Protein AF-A0A672RP50-F1 (afdb_monomer_lite)

pLDDT: mean 72.36, std 17.26, range [30.06, 96.94]

Structure (mmCIF, N/CA/C/O backbone):
data_AF-A0A672RP50-F1
#
_entry.id   AF-A0A672RP50-F1
#
loop_
_atom_site.group_PDB
_atom_site.id
_atom_site.type_symbol
_atom_site.label_atom_id
_atom_site.label_alt_id
_atom_site.label_comp_id
_atom_site.label_asym_id
_atom_site.label_entity_id
_atom_site.label_seq_id
_atom_site.pdbx_PDB_ins_code
_atom_site.Cartn_x
_atom_site.Cartn_y
_atom_site.Cartn_z
_atom_site.occupancy
_atom_site.B_iso_or_equiv
_atom_site.auth_seq_id
_atom_site.auth_comp_id
_atom_site.auth_asym_id
_atom_site.auth_atom_id
_atom_site.pdbx_PDB_model_num
ATOM 1 N N . LEU A 1 1 ? -28.875 -23.898 7.035 1.00 35.88 1 LEU A N 1
ATOM 2 C CA . LEU A 1 1 ? -28.223 -25.180 7.390 1.00 35.88 1 LEU A CA 1
ATOM 3 C C . LEU A 1 1 ? -26.981 -25.321 6.516 1.00 35.88 1 LEU A C 1
ATOM 5 O O . LEU A 1 1 ? -27.119 -25.377 5.304 1.00 35.88 1 LEU A O 1
ATOM 9 N N . CYS A 1 2 ? -25.787 -25.233 7.106 1.00 30.06 2 CYS A N 1
ATOM 10 C CA . CYS A 1 2 ? -24.510 -25.287 6.387 1.00 30.06 2 CYS A CA 1
ATOM 11 C C . CYS A 1 2 ? -24.202 -26.744 5.986 1.00 30.06 2 CYS A C 1
ATOM 13 O O . CYS A 1 2 ? -24.140 -27.586 6.885 1.00 30.06 2 CYS A O 1
ATOM 15 N N . PRO A 1 3 ? -24.015 -27.080 4.696 1.00 43.34 3 PRO A N 1
ATOM 16 C CA . PRO A 1 3 ? -23.582 -28.414 4.310 1.00 43.34 3 PRO A CA 1
ATOM 17 C C . PRO A 1 3 ? -22.081 -28.555 4.584 1.00 43.34 3 PRO A C 1
ATOM 19 O O . PRO A 1 3 ? -21.238 -27.922 3.951 1.00 43.34 3 PRO A O 1
ATOM 22 N N . THR A 1 4 ? -21.753 -29.394 5.561 1.00 44.50 4 THR A N 1
ATOM 23 C CA . THR A 1 4 ? -20.396 -29.750 5.982 1.00 44.50 4 THR A CA 1
ATOM 24 C C . THR A 1 4 ? -19.588 -30.370 4.837 1.00 44.50 4 THR A C 1
ATOM 26 O O . THR A 1 4 ? -19.856 -31.495 4.411 1.00 44.50 4 THR A O 1
ATOM 29 N N . GLY A 1 5 ? -18.574 -29.647 4.354 1.00 44.34 5 GLY A N 1
ATOM 30 C CA . GLY A 1 5 ? -17.659 -30.090 3.304 1.00 44.34 5 GLY A CA 1
ATOM 31 C C . GLY A 1 5 ? -16.576 -31.038 3.819 1.00 44.34 5 GLY A C 1
ATOM 32 O O . GLY A 1 5 ? -15.609 -30.608 4.438 1.00 44.34 5 GLY A O 1
ATOM 33 N N . LYS A 1 6 ? -16.691 -32.327 3.491 1.00 44.06 6 LYS A N 1
ATOM 34 C CA . LYS A 1 6 ? -15.599 -33.309 3.590 1.00 44.06 6 LYS A CA 1
ATOM 35 C C . LYS A 1 6 ? -14.885 -33.416 2.238 1.00 44.06 6 LYS A C 1
ATOM 37 O O . LYS A 1 6 ? -15.010 -34.423 1.547 1.00 44.06 6 LYS A O 1
ATOM 42 N N . LYS A 1 7 ? -14.158 -32.374 1.816 1.00 45.16 7 LYS A N 1
ATOM 43 C CA . LYS A 1 7 ? -13.179 -32.526 0.725 1.00 45.16 7 LYS A CA 1
ATOM 44 C C . LYS A 1 7 ? -11.880 -33.041 1.342 1.00 45.16 7 LYS A C 1
ATOM 46 O O . LYS A 1 7 ? -11.165 -32.326 2.030 1.00 45.16 7 LYS A O 1
ATOM 51 N N . SER A 1 8 ? -11.716 -34.345 1.158 1.00 48.88 8 SER A N 1
ATOM 52 C CA . SER A 1 8 ? -10.726 -35.264 1.709 1.00 48.88 8 SER A CA 1
ATOM 53 C C . SER A 1 8 ? -9.317 -34.687 1.905 1.00 48.88 8 SER A C 1
ATOM 55 O O . SER A 1 8 ? -8.682 -34.228 0.954 1.00 48.88 8 SER A O 1
ATOM 57 N N . TYR A 1 9 ? -8.791 -34.825 3.128 1.00 54.81 9 TYR A N 1
ATOM 58 C CA . TYR A 1 9 ? -7.369 -34.663 3.464 1.00 54.81 9 TYR A CA 1
ATOM 59 C C . TYR A 1 9 ? -6.450 -35.445 2.510 1.00 54.81 9 TYR A C 1
ATOM 61 O O . TYR A 1 9 ? -5.327 -35.032 2.239 1.00 54.81 9 TYR A O 1
ATOM 69 N N . GLU A 1 10 ? -6.940 -36.535 1.921 1.00 53.69 10 GLU A N 1
ATOM 70 C CA . GLU A 1 10 ? -6.229 -37.346 0.934 1.00 53.69 10 GLU A CA 1
ATOM 71 C C . GLU A 1 10 ? -5.874 -36.565 -0.343 1.00 53.69 10 GLU A C 1
ATOM 73 O O . GLU A 1 10 ? -4.824 -36.798 -0.940 1.00 53.69 10 GLU A O 1
ATOM 78 N N . SER A 1 11 ? -6.692 -35.580 -0.731 1.00 56.19 11 SER A N 1
ATOM 79 C CA . SER A 1 11 ? -6.380 -34.689 -1.855 1.00 56.19 11 SER A CA 1
ATOM 80 C C . SER A 1 11 ? -5.217 -33.756 -1.521 1.00 56.19 11 SER A C 1
ATOM 82 O O . SER A 1 11 ? -4.370 -33.503 -2.377 1.00 56.19 11 SER A O 1
ATOM 84 N N . TYR A 1 12 ? -5.145 -33.276 -0.275 1.00 57.47 12 TYR A N 1
ATOM 85 C CA . TYR A 1 12 ? -4.016 -32.483 0.213 1.00 57.47 12 TYR A CA 1
ATOM 86 C C . TYR A 1 12 ? -2.736 -33.317 0.2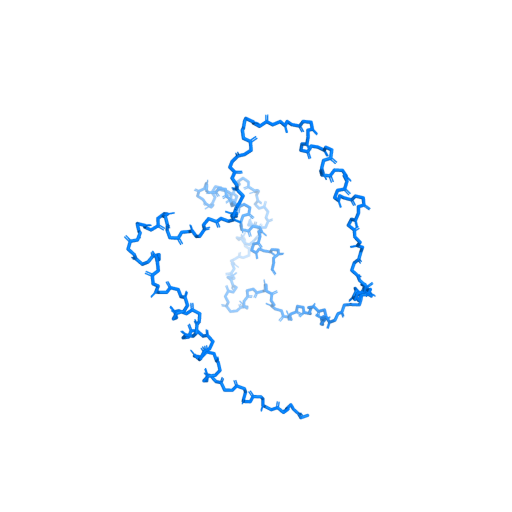51 1.00 57.47 12 TYR A C 1
ATOM 88 O O . TYR A 1 12 ? -1.705 -32.862 -0.239 1.00 57.47 12 TYR A O 1
ATOM 96 N N . TYR A 1 13 ? -2.802 -34.555 0.747 1.00 59.53 13 TYR A N 1
ATOM 97 C CA . TYR A 1 13 ? -1.648 -35.455 0.758 1.00 59.53 13 TYR A CA 1
ATOM 98 C C . TYR A 1 13 ? -1.210 -35.864 -0.646 1.00 59.53 13 TYR A C 1
ATOM 100 O O . TYR A 1 13 ? -0.012 -35.874 -0.905 1.00 59.53 13 TYR A O 1
ATOM 108 N N . ARG A 1 14 ? -2.130 -36.126 -1.584 1.00 58.75 14 ARG A N 1
ATOM 109 C CA . ARG A 1 14 ? -1.771 -36.385 -2.988 1.00 58.75 14 ARG A CA 1
ATOM 110 C C . ARG A 1 14 ? -1.160 -35.164 -3.664 1.00 58.75 14 ARG A C 1
ATOM 112 O O . ARG A 1 14 ? -0.178 -35.320 -4.380 1.00 58.75 14 ARG A O 1
ATOM 119 N N . PHE A 1 15 ? -1.679 -33.962 -3.419 1.00 55.94 15 PHE A N 1
ATOM 120 C CA . PHE A 1 15 ? -1.091 -32.731 -3.952 1.00 55.94 15 PHE A CA 1
ATOM 121 C C . PHE A 1 15 ? 0.299 -32.467 -3.355 1.00 55.94 15 PHE A C 1
ATOM 123 O O . PHE A 1 15 ? 1.236 -32.146 -4.083 1.00 55.94 15 PHE A O 1
ATOM 130 N N . PHE A 1 16 ? 0.465 -32.672 -2.047 1.00 57.78 16 PHE A N 1
ATOM 131 C CA . PHE A 1 16 ? 1.745 -32.526 -1.353 1.00 57.78 16 PHE A CA 1
ATOM 132 C C . PHE A 1 16 ? 2.767 -33.585 -1.795 1.00 57.78 16 PHE A C 1
ATOM 134 O O . PHE A 1 16 ? 3.913 -33.250 -2.092 1.00 57.78 16 PHE A O 1
ATOM 141 N N . LEU A 1 17 ? 2.354 -34.849 -1.923 1.00 59.19 17 LEU A N 1
ATOM 142 C CA . LEU A 1 17 ? 3.181 -35.945 -2.436 1.00 59.19 17 LEU A CA 1
ATOM 143 C C . LEU A 1 17 ? 3.534 -35.756 -3.916 1.00 59.19 17 LEU A C 1
ATOM 145 O O . LEU A 1 17 ? 4.669 -36.014 -4.294 1.00 59.19 17 LEU A O 1
ATOM 149 N N . PHE A 1 18 ? 2.629 -35.241 -4.752 1.00 54.75 18 PHE A N 1
ATOM 150 C CA . PHE A 1 18 ? 2.932 -34.907 -6.149 1.00 54.75 18 PHE A CA 1
ATOM 151 C C . PHE A 1 18 ? 3.947 -33.760 -6.241 1.00 54.75 18 PHE A C 1
ATOM 153 O O . PHE A 1 18 ? 4.932 -33.852 -6.974 1.00 54.75 18 PHE A O 1
ATOM 160 N N . LYS A 1 19 ? 3.765 -32.710 -5.431 1.00 53.97 19 LYS A N 1
ATOM 161 C CA . LYS A 1 19 ? 4.663 -31.548 -5.384 1.00 53.97 19 LYS A CA 1
ATOM 162 C C . LYS A 1 19 ? 6.046 -31.893 -4.824 1.00 53.97 19 LYS A C 1
ATOM 164 O O . LYS A 1 19 ? 7.022 -31.301 -5.263 1.00 53.97 19 LYS A O 1
ATOM 169 N N . THR A 1 20 ? 6.144 -32.867 -3.918 1.00 53.66 20 THR A N 1
ATOM 170 C CA . THR A 1 20 ? 7.422 -33.366 -3.374 1.00 53.66 20 THR A CA 1
ATOM 171 C C . THR A 1 20 ? 8.077 -34.434 -4.255 1.00 53.66 20 THR A C 1
ATOM 173 O O . THR A 1 20 ? 9.302 -34.462 -4.350 1.00 53.66 20 THR A O 1
ATOM 176 N N . ARG A 1 21 ? 7.305 -35.269 -4.968 1.00 47.75 21 ARG A N 1
ATOM 177 C CA . ARG A 1 21 ? 7.822 -36.246 -5.948 1.00 47.75 21 ARG A CA 1
ATOM 178 C C . ARG A 1 21 ? 8.399 -35.554 -7.187 1.00 47.75 21 ARG A C 1
ATOM 180 O O . ARG A 1 21 ? 9.451 -35.961 -7.659 1.00 47.75 21 ARG A O 1
ATOM 187 N N . PHE A 1 22 ? 7.771 -34.473 -7.656 1.00 44.41 22 PHE A N 1
ATOM 188 C CA . PHE A 1 22 ? 8.286 -33.638 -8.754 1.00 44.41 22 PHE A CA 1
ATOM 189 C C . PHE A 1 22 ? 9.511 -32.789 -8.348 1.00 44.41 22 PHE A C 1
ATOM 191 O O . PHE A 1 22 ? 10.171 -32.187 -9.190 1.00 44.41 22 PHE A O 1
ATOM 198 N N . TRP A 1 23 ? 9.826 -32.725 -7.051 1.00 45.38 23 TRP A N 1
ATOM 199 C CA . TRP A 1 23 ? 10.950 -31.963 -6.498 1.00 45.38 23 TRP A CA 1
ATOM 200 C C . TRP A 1 23 ? 12.236 -32.792 -6.351 1.00 45.38 23 TRP A C 1
ATOM 202 O O . TRP A 1 23 ? 13.233 -32.286 -5.839 1.00 45.38 23 TRP A O 1
ATOM 212 N N . LYS A 1 24 ? 12.224 -34.073 -6.743 1.00 49.25 24 LYS A N 1
ATOM 213 C CA . LYS A 1 24 ? 13.234 -35.041 -6.303 1.00 49.25 24 LYS A CA 1
ATOM 214 C C . LYS A 1 24 ? 13.902 -35.825 -7.432 1.00 49.25 24 LYS A C 1
ATOM 216 O O . LYS A 1 24 ? 13.909 -37.044 -7.368 1.00 49.25 24 LYS A O 1
ATOM 221 N N . ASP A 1 25 ? 14.541 -35.152 -8.383 1.00 60.72 25 ASP A N 1
ATOM 222 C CA . ASP A 1 25 ? 15.644 -35.850 -9.064 1.00 60.72 25 ASP A CA 1
ATOM 223 C C . ASP A 1 25 ? 16.871 -34.976 -9.326 1.00 60.72 25 ASP A C 1
ATOM 225 O O . ASP A 1 25 ? 17.962 -35.359 -8.924 1.00 60.72 25 ASP A O 1
ATOM 229 N N . GLU A 1 26 ? 16.735 -33.751 -9.838 1.00 60.25 26 GLU A N 1
ATOM 230 C CA . GLU A 1 26 ? 17.946 -33.000 -10.236 1.00 60.25 26 GLU A CA 1
ATOM 231 C C . GLU A 1 26 ? 18.501 -32.037 -9.167 1.00 60.25 26 GLU A C 1
ATOM 233 O O . GLU A 1 26 ? 19.700 -31.786 -9.118 1.00 60.25 26 GLU A O 1
ATOM 238 N N . ASN A 1 27 ? 17.673 -31.555 -8.229 1.00 58.94 27 ASN A N 1
ATOM 239 C CA . ASN A 1 27 ? 18.073 -30.496 -7.281 1.00 58.94 27 ASN A CA 1
ATOM 240 C C . ASN A 1 27 ? 18.404 -30.992 -5.859 1.00 58.94 27 ASN A C 1
ATOM 242 O O . ASN A 1 27 ? 18.786 -30.200 -4.997 1.00 58.94 27 ASN A O 1
ATOM 246 N N . ALA A 1 28 ? 18.246 -32.290 -5.576 1.00 67.81 28 ALA A N 1
ATOM 247 C CA . ALA A 1 28 ? 18.428 -32.843 -4.227 1.00 67.81 28 ALA A CA 1
ATOM 248 C C . ALA A 1 28 ? 19.901 -32.874 -3.773 1.00 67.81 28 ALA A C 1
ATOM 250 O O . ALA A 1 28 ? 20.173 -32.793 -2.573 1.00 67.81 28 ALA A O 1
ATOM 251 N N . MET A 1 29 ? 20.834 -32.955 -4.729 1.00 72.00 29 MET A N 1
ATOM 252 C CA . MET A 1 29 ? 22.281 -33.026 -4.486 1.00 72.00 29 MET A CA 1
ATOM 253 C C . MET A 1 29 ? 22.957 -31.649 -4.405 1.00 72.00 29 MET A C 1
ATOM 255 O O . MET A 1 29 ? 24.140 -31.565 -4.089 1.00 72.00 29 MET A O 1
ATOM 259 N N . LEU A 1 30 ? 22.221 -30.563 -4.665 1.00 68.06 30 LEU A N 1
ATOM 260 C CA . LEU A 1 30 ? 22.763 -29.207 -4.634 1.00 68.06 30 LEU A CA 1
ATOM 261 C C . LEU A 1 30 ? 22.739 -28.622 -3.202 1.00 68.06 30 LEU A C 1
ATOM 263 O O . LEU A 1 30 ? 21.798 -28.895 -2.436 1.00 68.06 30 LEU A O 1
ATOM 267 N N . PRO A 1 31 ? 23.742 -27.803 -2.812 1.00 79.31 31 PRO A N 1
ATOM 268 C CA . PRO A 1 31 ? 23.725 -2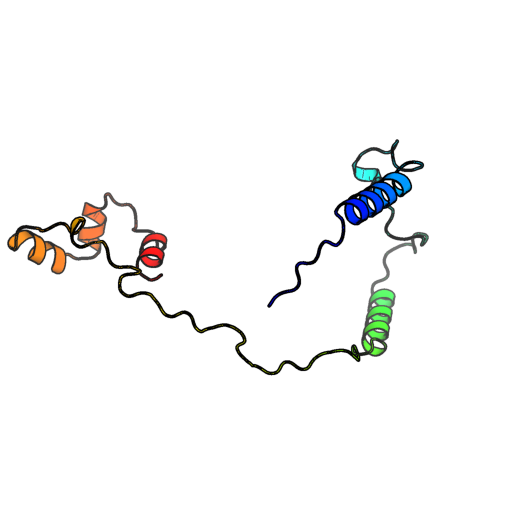7.068 -1.545 1.00 79.31 31 PRO A CA 1
ATOM 269 C C . PRO A 1 31 ? 22.485 -26.174 -1.431 1.00 79.31 31 PRO A C 1
ATOM 271 O O . PRO A 1 31 ? 21.945 -25.738 -2.443 1.00 79.31 31 PRO A O 1
ATOM 274 N N . ALA A 1 32 ? 22.037 -25.869 -0.208 1.00 71.75 32 ALA A N 1
ATOM 275 C CA . ALA A 1 32 ? 20.750 -25.208 0.047 1.00 71.75 32 ALA A CA 1
ATOM 276 C C . ALA A 1 32 ? 20.503 -23.928 -0.784 1.00 71.75 32 ALA A C 1
ATOM 278 O O . ALA A 1 32 ? 19.399 -23.754 -1.292 1.00 71.75 32 ALA A O 1
ATOM 279 N N . GLY A 1 33 ? 21.525 -23.087 -0.990 1.00 64.88 33 GLY A N 1
ATOM 280 C CA . GLY A 1 33 ? 21.426 -21.867 -1.809 1.00 64.88 33 GLY A CA 1
ATOM 281 C C . GLY A 1 33 ? 21.231 -22.112 -3.313 1.00 64.88 33 GLY A C 1
ATOM 282 O O . GLY A 1 33 ? 20.628 -21.291 -3.990 1.00 64.88 33 GLY A O 1
ATOM 283 N N . TYR A 1 34 ? 21.659 -23.270 -3.820 1.00 63.28 34 TYR A N 1
ATOM 284 C CA . TYR A 1 34 ? 21.513 -23.694 -5.220 1.00 63.28 34 TYR A CA 1
ATOM 285 C C . TYR A 1 34 ? 20.271 -24.569 -5.453 1.00 63.28 34 TYR A C 1
ATOM 287 O O . TYR A 1 34 ? 20.018 -25.015 -6.567 1.00 63.28 34 TYR A O 1
ATOM 295 N N . ARG A 1 35 ? 19.470 -24.826 -4.408 1.00 71.25 35 ARG A N 1
ATOM 296 C CA . ARG A 1 35 ? 18.156 -25.486 -4.540 1.00 71.25 35 ARG A CA 1
ATOM 297 C C . ARG A 1 35 ? 17.074 -24.526 -5.025 1.00 71.25 35 ARG A C 1
ATOM 299 O O . ARG A 1 35 ? 15.979 -24.967 -5.384 1.00 71.25 35 ARG A O 1
ATOM 306 N N . GLN A 1 36 ? 17.359 -23.225 -5.012 1.00 72.75 36 GLN A N 1
ATOM 307 C CA . GLN A 1 36 ? 16.506 -22.229 -5.632 1.00 72.75 36 GLN A CA 1
ATOM 308 C C . GLN A 1 36 ? 16.569 -22.438 -7.144 1.00 72.75 36 GLN A C 1
ATOM 310 O O . GLN A 1 36 ? 17.610 -22.255 -7.760 1.00 72.75 36 GLN A O 1
ATOM 315 N N . ARG A 1 37 ? 15.449 -22.864 -7.736 1.00 66.00 37 ARG A N 1
ATOM 316 C CA . ARG A 1 37 ? 15.333 -23.018 -9.188 1.00 66.00 37 ARG A CA 1
ATOM 317 C C . ARG A 1 37 ? 15.706 -21.688 -9.846 1.00 66.00 37 ARG A C 1
ATOM 319 O O . ARG A 1 37 ? 15.126 -20.666 -9.471 1.00 66.00 37 ARG A O 1
ATOM 326 N N . ASP A 1 38 ? 16.611 -21.719 -10.824 1.00 66.12 38 ASP A N 1
ATOM 327 C CA . ASP A 1 38 ? 16.894 -20.553 -11.658 1.00 66.12 38 ASP A CA 1
ATOM 328 C C . ASP A 1 38 ? 15.574 -20.004 -12.194 1.00 66.12 38 ASP A C 1
ATOM 330 O O . ASP A 1 38 ? 14.786 -20.702 -12.842 1.00 66.12 38 ASP A O 1
ATOM 334 N N . GLN A 1 39 ? 15.294 -18.750 -11.845 1.00 65.88 39 GLN A N 1
ATOM 335 C CA . GLN A 1 39 ? 13.997 -18.130 -12.106 1.00 65.88 39 GLN A CA 1
ATOM 336 C C . GLN A 1 39 ? 13.791 -17.827 -13.594 1.00 65.88 39 GLN A C 1
ATOM 338 O O . GLN A 1 39 ? 12.707 -17.407 -13.993 1.00 65.88 39 GLN A O 1
ATOM 343 N N . THR A 1 40 ? 14.803 -18.057 -14.436 1.00 71.62 40 THR A N 1
ATOM 344 C CA . THR A 1 40 ? 14.723 -17.779 -15.866 1.00 71.62 40 THR A CA 1
ATOM 345 C C . THR A 1 40 ? 15.476 -18.836 -16.674 1.00 71.62 40 THR A C 1
ATOM 347 O O . THR A 1 40 ? 16.520 -19.325 -16.261 1.00 71.62 40 THR A O 1
ATOM 350 N N . LYS A 1 41 ? 14.948 -19.172 -17.856 1.00 78.94 41 LYS A N 1
ATOM 351 C CA . LYS A 1 41 ? 15.628 -20.007 -18.865 1.00 78.94 41 LYS A CA 1
ATOM 352 C C . LYS A 1 41 ? 16.427 -19.163 -19.873 1.00 78.94 41 LYS A C 1
ATOM 354 O O . LYS A 1 41 ? 16.809 -19.668 -20.924 1.00 78.94 41 LYS A O 1
ATOM 359 N N . LYS A 1 42 ? 16.573 -17.858 -19.620 1.00 81.75 42 LYS A N 1
ATOM 360 C CA . LYS A 1 42 ? 17.168 -16.902 -20.560 1.00 81.75 42 LYS A CA 1
ATOM 361 C C . LYS A 1 42 ? 18.674 -16.840 -20.305 1.00 81.75 42 LYS A C 1
ATOM 363 O O . LYS A 1 42 ? 19.099 -16.786 -19.156 1.00 81.75 42 LYS A O 1
ATOM 368 N N . SER A 1 43 ? 19.475 -16.854 -21.368 1.00 81.75 43 SER A N 1
ATOM 369 C CA . SER A 1 43 ? 20.913 -16.594 -21.263 1.00 81.75 43 SER A CA 1
ATOM 370 C C . SER A 1 43 ? 21.159 -15.159 -20.775 1.00 81.75 43 SER A C 1
ATOM 372 O O . SER A 1 43 ? 20.346 -14.282 -21.077 1.00 81.75 43 SER A O 1
ATOM 374 N N . PRO A 1 44 ? 22.263 -14.885 -20.057 1.00 83.88 44 PRO A N 1
ATOM 375 C CA . PRO A 1 44 ? 22.585 -13.533 -19.610 1.00 83.88 44 PRO A CA 1
ATOM 376 C C . PRO A 1 44 ? 22.745 -12.587 -20.808 1.00 83.88 44 PRO A C 1
ATOM 378 O O . PRO A 1 44 ? 23.467 -12.892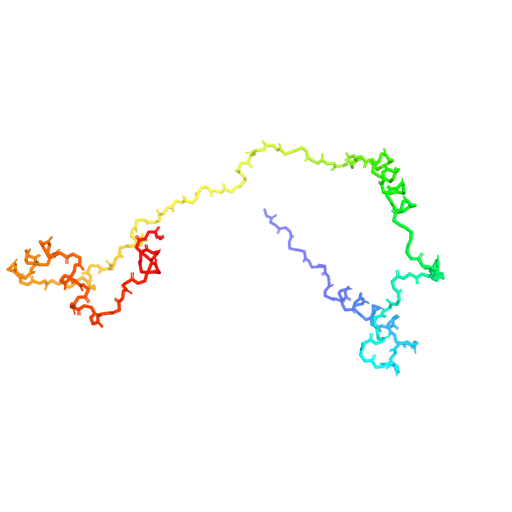 -21.755 1.00 83.88 44 PRO A O 1
ATOM 381 N N . THR A 1 45 ? 22.081 -11.433 -20.764 1.00 82.94 45 THR A N 1
ATOM 382 C CA . THR A 1 45 ? 21.974 -10.491 -21.896 1.00 82.94 45 THR A CA 1
ATOM 383 C C . THR A 1 45 ? 23.142 -9.492 -21.989 1.00 82.94 45 THR A C 1
ATOM 385 O O . THR A 1 45 ? 23.001 -8.427 -22.577 1.00 82.94 45 THR A O 1
ATOM 388 N N . GLY A 1 46 ? 24.314 -9.812 -21.429 1.00 86.94 46 GLY A N 1
ATOM 389 C CA . GLY A 1 46 ? 25.458 -8.891 -21.377 1.00 86.94 46 GLY A CA 1
ATOM 390 C C . GLY A 1 46 ? 25.352 -7.839 -20.255 1.00 86.94 46 GLY A C 1
ATOM 391 O O . GLY A 1 46 ? 24.637 -8.071 -19.276 1.00 86.94 46 GLY A O 1
ATOM 392 N N . PRO A 1 47 ? 26.106 -6.722 -20.330 1.00 91.12 47 PRO A N 1
ATOM 393 C CA . PRO A 1 47 ? 26.054 -5.661 -19.325 1.00 91.12 47 PRO A CA 1
ATOM 394 C C . PRO A 1 47 ? 24.681 -4.978 -19.305 1.00 91.12 47 PRO A C 1
ATOM 396 O O . PRO A 1 47 ? 23.979 -4.924 -20.310 1.00 91.12 47 PRO A O 1
ATOM 399 N N . PHE A 1 48 ? 24.301 -4.450 -18.144 1.00 91.56 48 PHE A N 1
ATOM 400 C CA . PHE A 1 48 ? 23.002 -3.816 -17.941 1.00 91.56 48 PHE A CA 1
ATOM 401 C C . PHE A 1 48 ? 22.830 -2.555 -18.807 1.00 91.56 48 PHE A C 1
ATOM 403 O O . PHE A 1 48 ? 23.577 -1.590 -18.645 1.00 91.56 48 PHE A O 1
ATOM 410 N N . ASP A 1 49 ? 21.814 -2.554 -19.675 1.00 93.25 49 ASP A N 1
ATOM 411 C CA . ASP A 1 49 ? 21.372 -1.381 -20.433 1.00 93.25 49 ASP A CA 1
ATOM 412 C C . ASP A 1 49 ? 20.086 -0.807 -19.824 1.00 93.25 49 ASP A C 1
ATOM 414 O O . ASP A 1 49 ? 19.020 -1.431 -19.835 1.00 93.25 49 ASP A O 1
ATOM 418 N N . ARG A 1 50 ? 20.193 0.406 -19.278 1.00 95.44 50 ARG A N 1
ATOM 419 C CA . ARG A 1 50 ? 19.078 1.088 -18.623 1.00 95.44 50 ARG A CA 1
ATOM 420 C C . ARG A 1 50 ? 18.019 1.561 -19.618 1.00 95.44 50 ARG A C 1
ATOM 422 O O . ARG A 1 50 ? 16.845 1.519 -19.267 1.00 95.44 50 ARG A O 1
ATOM 429 N N . PHE A 1 51 ? 18.400 2.036 -20.804 1.00 95.81 51 PHE A N 1
ATOM 430 C CA . PHE A 1 51 ? 17.442 2.623 -21.751 1.00 95.81 51 PHE A CA 1
ATOM 431 C C . PHE A 1 51 ? 16.529 1.547 -22.329 1.00 95.81 51 PHE A C 1
ATOM 433 O O . PHE A 1 51 ? 15.313 1.667 -22.228 1.00 95.81 51 PHE A O 1
ATOM 440 N N . ALA A 1 52 ? 17.116 0.432 -22.773 1.00 93.69 52 ALA A N 1
ATOM 441 C CA . ALA A 1 52 ? 16.360 -0.725 -23.242 1.00 93.69 52 ALA A CA 1
ATOM 442 C C . ALA A 1 52 ? 15.383 -1.268 -22.181 1.00 93.69 52 ALA A C 1
ATOM 444 O O . ALA A 1 52 ? 14.282 -1.707 -22.517 1.00 93.69 52 ALA A O 1
ATOM 445 N N . LEU A 1 53 ? 15.763 -1.228 -20.896 1.00 94.19 53 LEU A N 1
ATOM 446 C CA . LEU A 1 53 ? 14.866 -1.620 -19.809 1.00 94.19 53 LEU A CA 1
ATOM 447 C C . LEU A 1 53 ? 13.694 -0.642 -19.651 1.00 94.19 53 LEU A C 1
ATOM 449 O O . LEU A 1 53 ? 12.566 -1.094 -19.473 1.00 94.19 53 LEU A O 1
ATOM 453 N N . MET A 1 54 ? 13.945 0.669 -19.682 1.00 96.75 54 MET A N 1
ATOM 454 C CA . MET A 1 54 ? 12.875 1.664 -19.536 1.00 96.75 54 MET A CA 1
ATOM 455 C C . MET A 1 54 ? 11.877 1.573 -20.696 1.00 96.75 54 MET A C 1
ATOM 457 O O . MET A 1 54 ? 10.682 1.469 -20.436 1.00 96.75 54 MET A O 1
ATOM 461 N N . ASP A 1 55 ? 12.358 1.480 -21.938 1.00 96.81 55 ASP A N 1
ATOM 462 C CA . ASP A 1 55 ? 11.506 1.345 -23.129 1.00 96.81 55 ASP A CA 1
ATOM 463 C C . ASP A 1 55 ? 10.623 0.086 -23.063 1.00 96.81 55 ASP A C 1
ATOM 465 O O . ASP A 1 55 ? 9.440 0.108 -23.411 1.00 96.81 55 ASP A O 1
ATOM 469 N N . TYR A 1 56 ? 11.188 -1.030 -22.586 1.00 95.25 56 TYR A N 1
ATOM 470 C CA . TYR A 1 56 ? 10.439 -2.269 -22.379 1.00 95.25 56 TYR A CA 1
ATOM 471 C C . TYR A 1 56 ? 9.340 -2.104 -21.318 1.00 95.25 56 TYR A C 1
ATOM 473 O O . TYR A 1 56 ? 8.211 -2.535 -21.549 1.00 95.25 56 TYR A O 1
ATOM 481 N N . LEU A 1 57 ? 9.648 -1.465 -20.185 1.00 96.94 57 LEU A N 1
ATOM 482 C CA . LEU A 1 57 ? 8.680 -1.241 -19.107 1.00 96.94 57 LEU A CA 1
ATOM 483 C C . LEU A 1 57 ? 7.549 -0.300 -19.532 1.00 96.94 57 LEU A C 1
ATOM 485 O O . LEU A 1 57 ? 6.395 -0.556 -19.197 1.00 96.94 57 LEU A O 1
ATOM 489 N N . GLU A 1 58 ? 7.855 0.761 -20.280 1.00 96.00 58 GLU A N 1
ATOM 490 C CA . GLU A 1 58 ? 6.842 1.674 -20.825 1.00 96.00 58 GLU A CA 1
ATOM 491 C C . GLU A 1 58 ? 5.893 0.940 -21.773 1.00 96.00 58 GLU A C 1
ATOM 493 O O . GLU A 1 58 ? 4.671 1.071 -21.671 1.00 96.00 58 GLU A O 1
ATOM 498 N N . LYS A 1 59 ? 6.450 0.111 -22.659 1.00 96.62 59 LYS A N 1
ATOM 499 C CA . LYS A 1 59 ? 5.661 -0.712 -23.571 1.00 96.62 59 LYS A CA 1
ATOM 500 C C . LYS A 1 59 ? 4.784 -1.717 -22.823 1.00 96.62 59 LYS A C 1
ATOM 502 O O . LYS A 1 59 ? 3.596 -1.815 -23.120 1.00 96.62 59 LYS A O 1
ATOM 507 N N . GLU A 1 60 ? 5.344 -2.437 -21.852 1.00 96.44 60 GLU A N 1
ATOM 508 C CA . GLU A 1 60 ? 4.602 -3.415 -21.047 1.00 96.44 60 GLU A CA 1
ATOM 509 C C . GLU A 1 60 ? 3.474 -2.741 -20.256 1.00 96.44 60 GLU A C 1
ATOM 511 O O . GLU A 1 60 ? 2.357 -3.253 -20.231 1.00 96.44 60 GLU A O 1
ATOM 516 N N . ALA A 1 61 ? 3.726 -1.560 -19.687 1.00 94.56 61 ALA A N 1
ATOM 517 C CA . ALA A 1 61 ? 2.713 -0.789 -18.975 1.00 94.56 61 ALA A CA 1
ATOM 518 C C . ALA A 1 61 ? 1.567 -0.326 -19.890 1.00 94.56 61 ALA A C 1
ATOM 520 O O . ALA A 1 61 ? 0.412 -0.372 -19.477 1.00 94.56 61 ALA A O 1
ATOM 521 N N . MET A 1 62 ? 1.861 0.089 -21.128 1.00 93.69 62 MET A N 1
ATOM 522 C CA . MET A 1 62 ? 0.830 0.483 -22.099 1.00 93.69 62 MET A CA 1
ATOM 523 C C . MET A 1 62 ? 0.021 -0.705 -22.641 1.00 93.69 62 MET A C 1
ATOM 525 O O . MET A 1 62 ? -1.156 -0.549 -22.962 1.00 93.69 62 MET A O 1
ATOM 529 N N . GLU A 1 63 ? 0.641 -1.879 -22.780 1.00 95.44 63 GLU A N 1
ATOM 530 C CA . GLU A 1 63 ? -0.011 -3.092 -23.296 1.00 95.44 63 GLU A CA 1
ATOM 531 C C . GLU A 1 63 ? -0.787 -3.866 -22.217 1.00 95.44 63 GLU A C 1
ATOM 533 O O . GLU A 1 63 ? -1.646 -4.693 -22.549 1.00 95.44 63 GLU A O 1
ATOM 538 N N . HIS A 1 64 ? -0.498 -3.615 -20.937 1.00 92.56 64 HIS A N 1
ATOM 539 C CA . HIS A 1 64 ? -1.140 -4.295 -19.821 1.00 92.56 64 HIS A CA 1
ATOM 540 C C . HIS A 1 64 ? -2.632 -3.946 -19.751 1.00 92.56 64 HIS A C 1
ATOM 542 O O . HIS A 1 64 ? -3.022 -2.814 -19.473 1.00 92.56 64 HIS A O 1
ATOM 548 N N . LYS A 1 65 ? -3.483 -4.949 -19.978 1.00 91.00 65 LYS A N 1
ATOM 549 C CA . LYS A 1 65 ? -4.940 -4.804 -19.916 1.00 91.00 65 LYS A CA 1
ATOM 550 C C . LYS A 1 65 ? -5.435 -4.874 -18.479 1.00 91.00 65 LYS A C 1
ATOM 552 O O . LYS A 1 65 ? -4.910 -5.640 -17.670 1.00 91.00 65 LYS A O 1
ATOM 557 N N . ASP A 1 66 ? -6.487 -4.119 -18.194 1.00 87.38 66 ASP A N 1
ATOM 558 C CA . ASP A 1 66 ? -7.229 -4.269 -16.949 1.00 87.38 66 ASP A CA 1
ATOM 559 C C . ASP A 1 66 ? -7.895 -5.650 -16.882 1.00 87.38 66 ASP A C 1
ATOM 561 O O . ASP A 1 66 ? -8.203 -6.276 -17.897 1.00 87.38 66 ASP A O 1
ATOM 565 N N . SER A 1 67 ? -8.081 -6.151 -15.663 1.00 84.94 67 SER A N 1
ATOM 566 C CA . SER A 1 67 ? -8.717 -7.447 -15.425 1.00 84.94 67 SER A CA 1
ATOM 567 C C . SER A 1 67 ? -10.236 -7.339 -15.596 1.00 84.94 67 SER A C 1
ATOM 569 O O . SER A 1 67 ? -10.874 -6.567 -14.884 1.00 84.94 67 SER A O 1
ATOM 571 N N . ASP A 1 68 ? -10.825 -8.166 -16.463 1.00 82.81 68 ASP A N 1
ATOM 572 C CA . ASP A 1 68 ? -12.261 -8.105 -16.796 1.00 82.81 68 ASP A CA 1
ATOM 573 C C . ASP A 1 68 ? -13.185 -8.552 -15.639 1.00 82.81 68 ASP A C 1
ATOM 575 O O . ASP A 1 68 ? -14.310 -8.073 -15.512 1.00 82.81 68 ASP A O 1
ATOM 579 N N . ASP A 1 69 ? -12.703 -9.425 -14.746 1.00 86.19 69 ASP A N 1
ATOM 580 C CA . ASP A 1 69 ? -13.498 -10.028 -13.658 1.00 86.19 69 ASP A CA 1
ATOM 581 C C . ASP A 1 69 ? -13.441 -9.240 -12.331 1.00 86.19 69 ASP A C 1
ATOM 583 O O . ASP A 1 69 ? -13.673 -9.782 -11.242 1.00 86.19 69 ASP A O 1
ATOM 587 N N . LEU A 1 70 ? -13.090 -7.953 -12.379 1.00 82.81 70 LEU A N 1
ATOM 588 C CA . LEU A 1 70 ? -13.016 -7.119 -11.181 1.00 82.81 70 LEU A CA 1
ATOM 589 C C . LEU A 1 70 ? -14.423 -6.805 -10.660 1.00 82.81 70 LEU A C 1
ATOM 591 O O . LEU A 1 70 ? -15.183 -6.043 -11.253 1.00 82.81 70 LEU A O 1
ATOM 595 N N . VAL A 1 71 ? -14.759 -7.360 -9.494 1.00 87.19 71 VAL A N 1
ATOM 596 C CA . VAL A 1 71 ? -15.964 -6.962 -8.759 1.00 87.19 71 VAL A CA 1
ATOM 597 C C . VAL A 1 71 ? -15.784 -5.512 -8.292 1.00 87.19 71 VAL A C 1
ATOM 599 O O . VAL A 1 71 ? -14.835 -5.241 -7.548 1.00 87.19 71 VAL A O 1
ATOM 602 N N . PRO A 1 72 ? -16.669 -4.575 -8.687 1.00 89.50 72 PRO A N 1
ATOM 603 C CA . PRO A 1 72 ? -16.542 -3.183 -8.285 1.00 89.50 72 PRO A CA 1
ATOM 604 C C . PRO A 1 72 ? -16.654 -3.065 -6.765 1.00 89.50 72 PRO A C 1
ATOM 606 O O . PRO A 1 72 ? -17.489 -3.710 -6.127 1.00 89.50 72 PRO A O 1
ATOM 609 N N . PHE A 1 73 ? -15.808 -2.226 -6.172 1.00 87.75 73 PHE A N 1
ATOM 610 C CA . PHE A 1 73 ? -15.859 -1.966 -4.741 1.00 87.75 73 PHE A CA 1
ATOM 611 C C . PHE 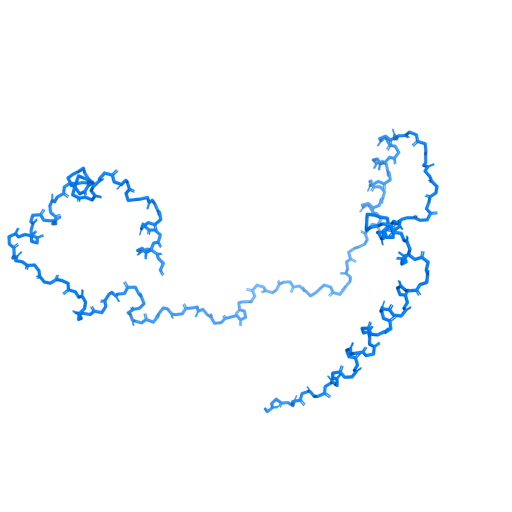A 1 73 ? -17.146 -1.206 -4.391 1.00 87.75 73 PHE A C 1
ATOM 613 O O . PHE A 1 73 ? -17.317 -0.051 -4.769 1.00 87.75 73 PHE A O 1
ATOM 620 N N . THR A 1 74 ? -18.051 -1.852 -3.653 1.00 85.88 74 THR A N 1
ATOM 621 C CA . THR A 1 74 ? -19.380 -1.307 -3.323 1.00 85.88 74 THR A CA 1
ATOM 622 C C . THR A 1 74 ? -19.395 -0.395 -2.093 1.00 85.88 74 THR A C 1
ATOM 624 O O . THR A 1 74 ? -20.424 0.196 -1.784 1.00 85.88 74 THR A O 1
ATOM 627 N N . GLY A 1 75 ? -18.286 -0.275 -1.351 1.00 84.88 75 GLY A N 1
ATOM 628 C CA . GLY A 1 75 ? -18.227 0.523 -0.116 1.00 84.88 75 GLY A CA 1
ATOM 629 C C . GLY A 1 75 ? -19.070 -0.028 1.044 1.00 84.88 75 GLY A C 1
ATOM 630 O O . GLY A 1 75 ? -19.133 0.583 2.113 1.00 84.88 75 GLY A O 1
ATOM 631 N N . GLU A 1 76 ? -19.701 -1.190 0.869 1.00 86.81 76 GLU A N 1
ATOM 632 C CA . GLU A 1 76 ? -20.561 -1.797 1.876 1.00 86.81 76 GLU A CA 1
ATOM 633 C C . GLU A 1 76 ? -19.735 -2.398 3.019 1.00 86.81 76 GLU A C 1
ATOM 635 O O . GLU A 1 76 ? -18.923 -3.315 2.846 1.00 86.81 76 GLU A O 1
ATOM 640 N N . LYS A 1 77 ? -19.976 -1.914 4.241 1.00 86.62 77 LYS A N 1
ATOM 641 C CA . LYS A 1 77 ? -19.412 -2.508 5.456 1.00 86.62 77 LYS A CA 1
ATOM 642 C C . LYS A 1 77 ? -20.099 -3.850 5.726 1.00 86.62 77 LYS A C 1
ATOM 644 O O . LYS A 1 77 ? -21.143 -3.906 6.363 1.00 86.62 77 LYS A O 1
ATOM 649 N N . ARG A 1 78 ? -19.490 -4.947 5.267 1.00 84.56 78 ARG A N 1
ATOM 650 C CA . ARG A 1 78 ? -19.977 -6.325 5.499 1.00 84.56 78 ARG A CA 1
ATOM 651 C C . ARG A 1 78 ? -19.895 -6.793 6.958 1.00 84.56 78 ARG A C 1
ATOM 653 O O . ARG A 1 78 ? -20.510 -7.795 7.316 1.00 84.56 78 ARG A O 1
ATOM 660 N N . GLY A 1 79 ? -19.081 -6.131 7.778 1.00 88.62 79 GLY A N 1
ATOM 661 C CA . GLY A 1 79 ? -18.898 -6.461 9.190 1.00 88.62 79 GLY A CA 1
ATOM 662 C C . GLY A 1 79 ? -19.891 -5.728 10.088 1.00 88.62 79 GLY A C 1
ATOM 663 O O . GLY A 1 79 ? -20.281 -4.598 9.801 1.00 88.62 79 GLY A O 1
ATOM 664 N N . LYS A 1 80 ? -20.260 -6.346 11.217 1.00 87.38 80 LYS A N 1
ATOM 665 C CA . LYS A 1 80 ? -20.951 -5.625 12.293 1.00 87.38 80 LYS A CA 1
ATOM 666 C C . LYS A 1 80 ? -20.001 -4.575 12.860 1.00 87.38 80 LYS A C 1
ATOM 668 O O . LYS A 1 80 ? -18.845 -4.891 13.140 1.00 87.38 80 LYS A O 1
ATOM 673 N N . ALA A 1 81 ? -20.491 -3.350 13.036 1.00 83.44 81 ALA A N 1
ATOM 674 C CA . ALA A 1 81 ? -19.757 -2.346 13.790 1.00 83.44 81 ALA A CA 1
ATOM 675 C C . ALA A 1 81 ? -19.474 -2.902 15.191 1.00 83.44 81 ALA A C 1
ATOM 677 O O . ALA A 1 81 ? -20.361 -3.486 15.821 1.00 83.44 81 ALA A O 1
ATOM 678 N N . PHE A 1 82 ? -18.230 -2.774 15.644 1.00 87.25 82 PHE A N 1
ATOM 679 C CA . PHE A 1 82 ? -17.875 -3.145 17.002 1.00 87.25 82 PHE A CA 1
ATOM 680 C C . PHE A 1 82 ? -18.689 -2.287 17.971 1.00 87.25 82 PHE A C 1
ATOM 682 O O . PHE A 1 82 ? -18.694 -1.062 17.865 1.00 87.25 82 PHE A O 1
ATOM 689 N N . VAL A 1 83 ? -19.390 -2.944 18.891 1.00 85.75 83 VAL A N 1
ATOM 690 C CA . VAL A 1 83 ? -20.058 -2.286 20.010 1.00 85.75 83 VAL A CA 1
ATOM 691 C C . VAL A 1 83 ? -19.231 -2.620 21.249 1.00 85.75 83 VAL A C 1
ATOM 693 O O . VAL A 1 83 ? -19.155 -3.806 21.592 1.00 85.75 83 VAL A O 1
ATOM 696 N N . PRO A 1 84 ? -18.582 -1.631 21.891 1.00 85.00 84 PRO A N 1
ATOM 697 C CA . PRO A 1 84 ? -17.858 -1.872 23.130 1.00 85.00 84 PRO A CA 1
ATOM 698 C C . PRO A 1 84 ? -18.832 -2.411 24.175 1.00 85.00 84 PRO A C 1
ATOM 700 O O . PRO A 1 84 ? -19.962 -1.934 24.305 1.00 85.00 84 PRO A O 1
ATOM 703 N N . LYS A 1 85 ? -18.416 -3.454 24.894 1.00 83.69 85 LYS A N 1
ATOM 704 C CA . LYS A 1 85 ? -19.235 -3.996 25.978 1.00 83.69 85 LYS A CA 1
ATOM 705 C C . LYS A 1 85 ? -19.183 -2.999 27.140 1.00 83.69 85 LYS A C 1
ATOM 707 O O . LYS A 1 85 ? -18.114 -2.449 27.400 1.00 83.69 85 LYS A O 1
ATOM 712 N N . PRO A 1 86 ? -20.288 -2.767 27.864 1.00 74.94 86 PRO A N 1
ATOM 713 C CA . PRO A 1 86 ? -20.214 -1.977 29.087 1.00 74.94 86 PRO A CA 1
ATOM 714 C C . PRO A 1 86 ? -19.187 -2.628 30.029 1.00 74.94 86 PRO A C 1
ATOM 716 O O . PRO A 1 86 ? -19.298 -3.816 30.328 1.00 74.94 86 PRO A O 1
ATOM 719 N N . GLY A 1 87 ? -18.158 -1.870 30.417 1.00 65.88 87 GLY A N 1
ATOM 720 C CA . GLY A 1 87 ? -17.075 -2.329 31.294 1.00 65.88 87 GLY A CA 1
ATOM 721 C C . GLY A 1 87 ? -15.778 -2.773 30.604 1.00 65.88 87 GLY A C 1
ATOM 722 O O . GLY A 1 87 ? -14.807 -3.042 31.303 1.00 65.88 87 GLY A O 1
ATOM 723 N N . THR A 1 88 ? -15.684 -2.818 29.266 1.00 59.38 88 THR A N 1
ATOM 724 C CA . THR A 1 88 ? -14.362 -2.962 28.619 1.00 59.38 88 THR A CA 1
ATOM 725 C C . THR A 1 88 ? -13.556 -1.687 28.857 1.00 59.38 88 THR A C 1
ATOM 727 O O . THR A 1 88 ? -13.938 -0.636 28.352 1.00 59.38 88 THR A O 1
ATOM 730 N N . GLY A 1 89 ? -12.504 -1.789 29.674 1.00 61.72 89 GLY A N 1
ATOM 731 C CA . GLY A 1 89 ? -11.659 -0.671 30.115 1.00 61.72 89 GLY A CA 1
ATOM 732 C C . GLY A 1 89 ? -11.932 -0.186 31.545 1.00 61.72 89 GLY A C 1
ATOM 733 O O . GLY A 1 89 ? -11.181 0.642 32.049 1.00 61.72 89 GLY A O 1
ATOM 734 N N . GLN A 1 90 ? -12.971 -0.694 32.223 1.00 62.84 90 GLN A N 1
ATOM 735 C CA . GLN A 1 90 ? -13.183 -0.406 33.644 1.00 62.84 90 GLN A CA 1
ATOM 736 C C . GLN A 1 90 ? -12.535 -1.500 34.489 1.00 62.84 90 GLN A C 1
ATOM 738 O O . GLN A 1 90 ? -12.826 -2.683 34.313 1.00 62.84 90 GLN A O 1
ATOM 743 N N . ILE A 1 91 ? -11.658 -1.088 35.402 1.00 64.19 91 ILE A N 1
ATOM 744 C CA . ILE A 1 91 ? -11.141 -1.955 36.462 1.00 64.19 91 ILE A CA 1
ATOM 745 C C . ILE A 1 91 ? -12.358 -2.416 37.289 1.00 64.19 91 ILE A C 1
ATOM 747 O O . ILE A 1 91 ? -13.192 -1.570 37.631 1.00 64.19 91 ILE A O 1
ATOM 751 N N . PRO A 1 92 ? -12.528 -3.723 37.563 1.00 72.19 92 PRO A N 1
ATOM 752 C CA . PRO A 1 92 ? -13.609 -4.217 38.412 1.00 72.19 92 PRO A CA 1
ATOM 753 C C . PRO A 1 92 ? -13.669 -3.441 39.734 1.00 72.19 92 PRO A C 1
ATOM 755 O O . PRO A 1 92 ? -12.637 -3.173 40.338 1.00 72.19 92 PRO A O 1
ATOM 758 N N . ALA A 1 93 ? -14.870 -3.094 40.212 1.00 67.25 93 ALA A N 1
ATOM 759 C CA . ALA A 1 93 ? -15.033 -2.294 41.437 1.00 67.25 93 ALA A CA 1
ATOM 760 C C . ALA A 1 93 ? -14.393 -2.947 42.681 1.00 67.25 93 ALA A C 1
ATOM 762 O O . ALA A 1 93 ? -14.040 -2.266 43.635 1.00 67.25 93 ALA A O 1
ATOM 763 N N . GLU A 1 94 ? -14.226 -4.268 42.651 1.00 66.88 94 GLU A N 1
ATOM 764 C CA . GLU A 1 94 ? -13.533 -5.072 43.661 1.00 66.88 94 GLU A CA 1
ATOM 765 C C . GLU A 1 94 ? -12.001 -4.902 43.663 1.00 66.88 94 GLU A C 1
ATOM 767 O O . GLU A 1 94 ? -11.367 -5.132 44.689 1.00 66.88 94 GLU A O 1
ATOM 772 N N . GLU A 1 95 ? -11.410 -4.445 42.558 1.00 64.44 95 GLU A N 1
ATOM 773 C CA . GLU A 1 95 ? -9.985 -4.096 42.438 1.00 64.44 95 GLU A CA 1
ATOM 774 C C . GLU A 1 95 ? -9.737 -2.586 42.620 1.00 64.44 95 GLU A C 1
ATOM 776 O O . GLU A 1 95 ? -8.596 -2.120 42.566 1.00 64.44 95 GLU A O 1
ATOM 781 N N . GLN A 1 96 ? -10.793 -1.797 42.843 1.00 69.12 96 GLN A N 1
ATOM 782 C CA . GLN A 1 96 ? -10.676 -0.357 43.012 1.00 69.12 96 GLN A CA 1
ATOM 783 C C . GLN A 1 96 ? -10.170 -0.013 44.417 1.00 69.12 96 GLN A C 1
ATOM 785 O O . GLN A 1 96 ? -10.827 -0.264 45.426 1.00 69.12 96 GLN A O 1
ATOM 790 N N . ILE A 1 97 ? -8.981 0.586 44.478 1.00 75.75 97 ILE A N 1
ATOM 791 C CA . ILE A 1 97 ? -8.350 0.998 45.733 1.00 75.75 97 ILE A CA 1
ATOM 792 C C . ILE A 1 97 ? -9.119 2.199 46.300 1.00 75.75 97 ILE A C 1
ATOM 794 O O . ILE A 1 97 ? -9.153 3.266 45.688 1.00 75.75 97 ILE A O 1
ATOM 798 N N . THR A 1 98 ? -9.726 2.036 47.476 1.00 80.38 98 THR A N 1
ATOM 799 C CA . THR A 1 98 ? -10.330 3.137 48.239 1.00 80.38 98 THR A CA 1
ATOM 800 C C . THR A 1 98 ? -9.268 3.793 49.114 1.00 80.38 98 THR A C 1
ATOM 802 O O . THR A 1 98 ? -8.719 3.140 50.004 1.00 80.38 98 THR A O 1
ATOM 805 N N . LEU A 1 99 ? -8.977 5.068 48.866 1.00 79.50 99 LEU A N 1
ATOM 806 C CA . LEU A 1 99 ? -8.021 5.849 49.649 1.00 79.50 99 LEU A CA 1
ATOM 807 C C . LEU A 1 99 ? -8.735 6.685 50.713 1.00 79.50 99 LEU A C 1
ATOM 809 O O . LEU A 1 99 ? -9.940 6.926 50.642 1.00 79.50 99 LEU A O 1
ATOM 813 N N . GLU A 1 100 ? -7.976 7.131 51.707 1.00 87.12 100 GLU A N 1
ATOM 814 C CA . GLU A 1 100 ? -8.446 8.135 52.657 1.00 87.12 100 GLU A CA 1
ATOM 815 C C . GLU A 1 100 ? -8.727 9.464 51.927 1.00 87.12 100 GLU A C 1
ATOM 817 O O . GLU A 1 100 ? -8.003 9.809 50.987 1.00 87.12 100 GLU A O 1
ATOM 822 N N . PRO A 1 101 ? -9.755 10.232 52.340 1.00 82.69 101 PRO A N 1
ATOM 823 C CA . PRO A 1 101 ? -10.229 11.401 51.592 1.00 82.69 101 PRO A CA 1
ATOM 824 C C . PRO A 1 101 ? -9.161 12.492 51.420 1.00 82.69 101 PRO A C 1
ATOM 826 O O . PRO A 1 101 ? -9.117 13.147 50.383 1.00 82.69 101 PRO A O 1
ATOM 829 N N . GLU A 1 102 ? -8.270 12.650 52.400 1.00 83.62 102 GLU A N 1
ATOM 830 C CA . GLU A 1 102 ? -7.145 13.592 52.339 1.00 83.62 102 GLU A CA 1
ATOM 831 C C . GLU A 1 102 ? -6.123 13.200 51.256 1.00 83.62 102 GLU A C 1
ATOM 833 O O . GLU A 1 102 ? -5.632 14.045 50.508 1.00 83.62 102 GLU A O 1
ATOM 838 N N . LEU A 1 103 ? -5.849 11.901 51.114 1.00 80.00 103 LEU A N 1
ATOM 839 C CA . LEU A 1 103 ? -4.894 11.384 50.136 1.00 80.00 103 LEU A CA 1
ATOM 840 C C . LEU A 1 103 ? -5.470 11.394 48.714 1.00 80.00 103 LEU A C 1
ATOM 842 O O . LEU A 1 103 ? -4.748 11.665 47.755 1.00 80.00 103 LEU A O 1
ATOM 846 N N . GLU A 1 104 ? -6.771 11.130 48.568 1.00 84.31 104 GLU A N 1
ATOM 847 C CA . GLU A 1 104 ? -7.459 11.199 47.277 1.00 84.31 104 GLU A CA 1
ATOM 848 C C . GLU A 1 104 ? -7.460 12.631 46.7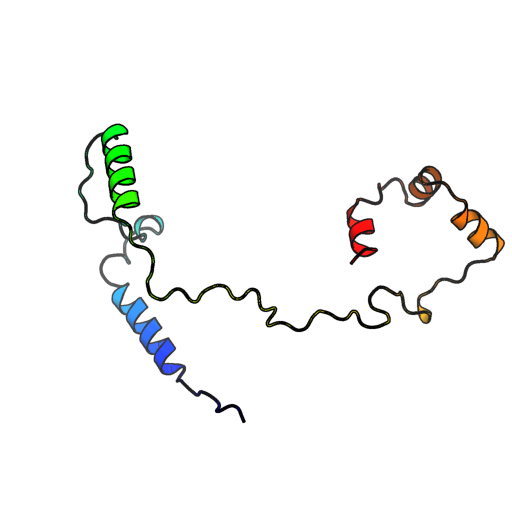11 1.00 84.31 104 GLU A C 1
ATOM 850 O O . GLU A 1 104 ? -7.239 12.824 45.515 1.00 84.31 104 GLU A O 1
ATOM 855 N N . GLU A 1 105 ? -7.667 13.643 47.558 1.00 84.00 105 GLU A N 1
ATOM 856 C CA . GLU A 1 105 ? -7.600 15.053 47.158 1.00 84.00 105 GLU A CA 1
ATOM 857 C C . GLU A 1 105 ? -6.169 15.486 46.805 1.00 84.00 105 GLU A C 1
ATOM 859 O O . GLU A 1 105 ? -5.967 16.163 45.794 1.00 84.00 105 GLU A O 1
ATOM 864 N N . ALA A 1 106 ? -5.170 15.050 47.577 1.00 85.56 106 ALA A N 1
ATOM 865 C CA . ALA A 1 106 ? -3.765 15.312 47.268 1.00 85.56 106 ALA A CA 1
ATOM 866 C C . ALA A 1 106 ? -3.356 14.711 45.912 1.00 85.56 106 ALA A C 1
ATOM 868 O O . ALA A 1 106 ? -2.727 15.391 45.105 1.00 85.56 106 ALA A O 1
ATOM 869 N N . LEU A 1 107 ? -3.773 13.473 45.618 1.00 83.06 107 LEU A N 1
ATOM 870 C CA . LEU A 1 107 ? -3.494 12.812 44.337 1.00 83.06 107 LEU A CA 1
ATOM 871 C C . LEU A 1 107 ? -4.228 13.460 43.157 1.00 83.06 107 LEU A C 1
ATOM 873 O O . LEU A 1 107 ? -3.655 13.569 42.078 1.00 83.06 107 LEU A O 1
ATOM 877 N N . LYS A 1 108 ? -5.474 13.917 43.344 1.00 85.19 108 LYS A N 1
ATOM 878 C CA . LYS A 1 108 ? -6.236 14.628 42.298 1.00 85.19 108 LYS A CA 1
ATOM 879 C C . LYS A 1 108 ? -5.617 15.974 41.916 1.00 85.19 108 LYS A C 1
ATOM 881 O O . LYS A 1 108 ? -5.796 16.410 40.782 1.00 85.19 108 LYS A O 1
ATOM 886 N N . ASN A 1 109 ? -4.935 16.626 42.856 1.00 87.62 109 ASN A N 1
ATOM 887 C CA . ASN A 1 109 ? -4.307 17.933 42.662 1.00 87.62 109 ASN A CA 1
ATOM 888 C C . ASN A 1 109 ? -2.795 17.855 42.378 1.00 87.62 109 ASN A C 1
ATOM 890 O O . ASN A 1 109 ? -2.181 18.892 42.124 1.00 87.62 109 ASN A O 1
ATOM 894 N N . ALA A 1 110 ? -2.195 16.663 42.436 1.00 89.69 110 ALA A N 1
ATOM 895 C CA . ALA A 1 110 ? -0.771 16.464 42.198 1.00 89.69 110 ALA A CA 1
ATOM 896 C C . ALA A 1 110 ? -0.382 16.829 40.757 1.00 89.69 110 ALA A C 1
ATOM 898 O O . ALA A 1 110 ? -1.117 16.567 39.801 1.00 89.69 110 ALA A O 1
ATOM 899 N N . THR A 1 111 ? 0.798 17.423 40.595 1.00 86.62 111 THR A N 1
ATOM 900 C CA . THR A 1 111 ? 1.340 17.794 39.282 1.00 86.62 111 THR A CA 1
ATOM 901 C C . THR A 1 111 ? 2.030 16.611 38.594 1.00 86.62 111 THR A C 1
ATOM 903 O O . THR A 1 111 ? 2.514 15.686 39.245 1.00 86.62 111 THR A O 1
ATOM 906 N N . ASP A 1 112 ? 2.144 16.651 37.260 1.00 83.94 112 ASP A N 1
ATOM 907 C CA . ASP A 1 112 ? 2.810 15.594 36.473 1.00 83.94 112 ASP A CA 1
ATOM 908 C C . ASP A 1 112 ? 4.262 15.334 36.911 1.00 83.94 112 ASP A C 1
ATOM 910 O O . ASP A 1 112 ? 4.747 14.204 36.838 1.00 83.94 112 ASP A O 1
ATOM 914 N N . ALA A 1 113 ? 4.951 16.375 37.387 1.00 83.19 113 ALA A N 1
ATOM 915 C CA . ALA A 1 113 ? 6.300 16.261 37.930 1.00 83.19 113 ALA A CA 1
ATOM 916 C C . ALA A 1 113 ? 6.310 15.441 39.230 1.00 83.19 113 ALA A C 1
ATOM 918 O O . ALA A 1 113 ? 7.062 14.474 39.337 1.00 83.19 113 ALA A O 1
ATOM 919 N N . GLU A 1 114 ? 5.415 15.758 40.169 1.00 83.88 114 GLU A N 1
ATOM 920 C CA . GLU A 1 114 ? 5.284 15.043 41.445 1.00 83.88 114 GLU A CA 1
ATOM 921 C C . GLU A 1 114 ? 4.838 13.588 41.233 1.00 83.88 114 GLU A C 1
ATOM 923 O O . GLU A 1 114 ? 5.335 12.678 41.897 1.00 83.88 114 GLU A O 1
ATOM 928 N N . MET A 1 115 ? 3.963 13.331 40.255 1.00 85.50 115 MET A N 1
ATOM 929 C CA . MET A 1 115 ? 3.595 11.965 39.866 1.00 85.50 115 MET A CA 1
ATOM 930 C C . MET A 1 115 ? 4.787 11.173 39.309 1.00 85.50 115 MET A C 1
ATOM 932 O O . MET A 1 115 ? 4.938 9.990 39.619 1.00 85.50 115 MET A O 1
ATOM 936 N N . CYS A 1 116 ? 5.646 11.806 38.503 1.00 82.25 116 CYS A N 1
ATOM 937 C CA . CYS A 1 116 ? 6.845 11.174 37.946 1.00 82.25 116 CYS A CA 1
ATOM 938 C C . CYS A 1 116 ? 7.870 10.816 39.036 1.00 82.25 116 CYS A C 1
ATOM 940 O O . CYS A 1 116 ? 8.523 9.768 38.956 1.00 82.25 116 CYS A O 1
ATOM 942 N N . ASP A 1 117 ? 7.976 11.656 40.065 1.00 84.62 117 ASP A N 1
ATOM 943 C CA . ASP A 1 117 ? 8.832 11.411 41.226 1.00 84.62 117 ASP A CA 1
ATOM 944 C C . ASP A 1 117 ? 8.322 10.218 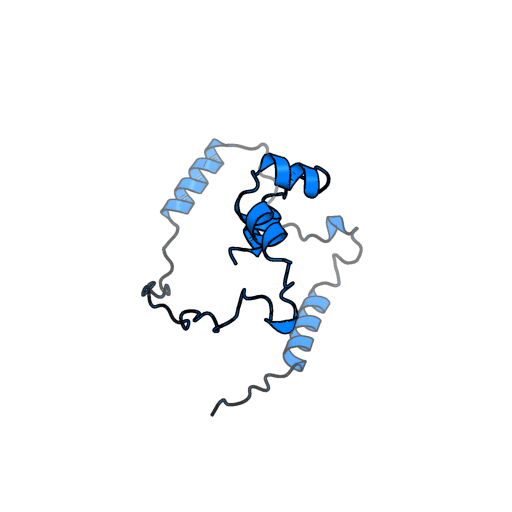42.051 1.00 84.62 117 ASP A C 1
ATOM 946 O O . ASP A 1 117 ? 9.104 9.339 42.425 1.00 84.62 117 ASP A O 1
ATOM 950 N N . ILE A 1 118 ? 7.002 10.118 42.255 1.00 82.44 118 ILE A N 1
ATOM 951 C CA . ILE A 1 118 ? 6.367 8.974 42.936 1.00 82.44 118 ILE A CA 1
ATOM 952 C C . ILE A 1 118 ? 6.533 7.677 42.123 1.00 82.44 118 ILE A C 1
ATOM 954 O O . ILE A 1 118 ? 6.760 6.610 42.695 1.00 82.44 118 ILE A O 1
ATOM 958 N N . ALA A 1 119 ? 6.477 7.754 40.790 1.00 80.31 119 ALA A N 1
ATOM 959 C CA . ALA A 1 119 ? 6.640 6.613 39.882 1.00 80.31 119 ALA A CA 1
ATOM 960 C C . ALA A 1 119 ? 8.100 6.124 39.728 1.00 80.31 119 ALA A C 1
ATOM 962 O O . ALA A 1 119 ? 8.383 5.258 38.894 1.00 80.31 119 ALA A O 1
ATOM 963 N N . GLY A 1 120 ? 9.043 6.660 40.512 1.00 72.38 120 GLY A N 1
ATOM 964 C CA . GLY A 1 120 ? 10.439 6.221 40.509 1.00 72.38 120 GLY A CA 1
ATOM 965 C C . GLY A 1 120 ? 11.224 6.660 39.271 1.00 72.38 120 GLY A C 1
ATOM 966 O O . GLY A 1 120 ? 12.174 5.981 38.879 1.00 72.38 120 GLY A O 1
ATOM 967 N N . GLY A 1 121 ? 10.833 7.769 38.633 1.00 57.22 121 GLY A N 1
ATOM 968 C CA . GLY A 1 121 ? 11.583 8.368 37.524 1.00 57.22 121 GLY A CA 1
ATOM 969 C C . GLY A 1 121 ? 11.536 7.585 36.210 1.00 57.22 121 GLY A C 1
ATOM 970 O O . GLY A 1 121 ? 12.231 7.944 35.257 1.00 57.22 121 GLY A O 1
ATOM 971 N N . HIS A 1 122 ? 10.714 6.537 36.114 1.00 54.16 122 HIS A N 1
ATOM 972 C CA . HIS A 1 122 ? 10.358 6.004 34.811 1.00 54.16 122 HIS A CA 1
ATOM 973 C C . HIS A 1 122 ? 9.377 6.987 34.173 1.00 54.16 122 HIS A C 1
ATOM 975 O O . HIS A 1 122 ? 8.276 7.145 34.706 1.00 54.16 122 HIS A O 1
ATOM 981 N N . PRO A 1 123 ? 9.725 7.643 33.043 1.00 51.66 123 PRO A N 1
ATOM 982 C CA . PRO A 1 123 ? 8.698 8.315 32.274 1.00 51.66 123 PRO A CA 1
ATOM 983 C C . PRO A 1 123 ? 7.653 7.244 32.015 1.00 51.66 123 PRO A C 1
ATOM 985 O O . PRO A 1 123 ? 8.006 6.146 31.566 1.00 51.66 123 PRO A O 1
ATOM 988 N N . ILE A 1 124 ? 6.405 7.529 32.374 1.00 57.59 124 ILE A N 1
ATOM 989 C CA . ILE A 1 124 ? 5.260 6.693 32.047 1.00 57.59 124 ILE A CA 1
ATOM 990 C C . ILE A 1 124 ? 5.217 6.722 30.523 1.00 57.59 124 ILE A C 1
ATOM 992 O O . ILE A 1 124 ? 4.631 7.603 29.897 1.00 57.59 124 ILE A O 1
ATOM 996 N N . SER A 1 125 ? 6.027 5.844 29.930 1.00 45.84 125 SER A N 1
ATOM 997 C CA . SER A 1 125 ? 6.287 5.767 28.510 1.00 45.84 125 SER A CA 1
ATOM 998 C C . SER A 1 125 ? 4.919 5.705 27.881 1.00 45.84 125 SER A C 1
ATOM 1000 O O . SER A 1 125 ? 4.063 4.970 28.364 1.00 45.84 125 SER A O 1
ATOM 1002 N N . THR A 1 126 ? 4.713 6.491 26.834 1.00 50.69 126 THR A N 1
ATOM 1003 C CA . THR A 1 126 ? 3.516 6.551 25.980 1.00 50.69 126 THR A CA 1
ATOM 1004 C C . THR A 1 126 ? 2.790 5.210 25.722 1.00 50.69 126 THR A C 1
ATOM 1006 O O . THR A 1 126 ? 1.619 5.214 25.356 1.00 50.69 126 THR A O 1
ATOM 1009 N N . GLN A 1 127 ? 3.421 4.060 25.988 1.00 47.81 127 GLN A N 1
ATOM 1010 C CA . GLN A 1 127 ? 2.782 2.754 26.185 1.00 47.81 127 GLN A CA 1
ATOM 1011 C C . GLN A 1 127 ? 1.701 2.674 27.282 1.00 47.81 127 GLN A C 1
ATOM 1013 O O . GLN A 1 127 ? 0.733 1.953 27.077 1.00 47.81 127 GLN A O 1
ATOM 1018 N N . PHE A 1 128 ? 1.788 3.396 28.402 1.00 47.44 128 PHE A N 1
ATOM 1019 C CA . PHE A 1 128 ? 0.742 3.380 29.441 1.00 47.44 128 PHE A CA 1
ATOM 1020 C C . PHE A 1 128 ? -0.491 4.207 29.041 1.00 47.44 128 PHE A C 1
ATOM 1022 O O . PHE A 1 128 ? -1.618 3.814 29.330 1.00 47.44 128 PHE A O 1
ATOM 1029 N N . LEU A 1 129 ? -0.298 5.294 28.285 1.00 47.38 129 LEU A N 1
ATOM 1030 C CA . LEU A 1 129 ? -1.400 6.037 27.660 1.00 47.38 129 LEU A CA 1
ATOM 1031 C C . LEU A 1 129 ? -2.117 5.204 26.586 1.00 47.38 129 LEU A C 1
ATOM 1033 O O . LEU A 1 129 ? -3.329 5.321 26.443 1.00 47.38 129 LEU A O 1
ATOM 1037 N N . LEU A 1 130 ? -1.411 4.313 25.879 1.00 44.78 130 LEU A N 1
ATOM 1038 C CA . LEU A 1 130 ? -2.048 3.376 24.946 1.00 44.78 130 LEU A CA 1
ATOM 1039 C C . LEU A 1 130 ? -2.949 2.349 25.654 1.00 44.78 130 LEU A C 1
ATOM 1041 O O . LEU A 1 130 ? -3.941 1.933 25.068 1.00 44.78 130 LEU A O 1
ATOM 1045 N N . ILE A 1 131 ? -2.658 1.985 26.907 1.00 48.81 131 ILE A N 1
ATOM 1046 C CA . ILE A 1 131 ? -3.481 1.040 27.683 1.00 48.81 131 ILE A CA 1
ATOM 1047 C C . ILE A 1 131 ? -4.751 1.712 28.235 1.00 48.81 131 ILE A C 1
ATOM 1049 O O . ILE A 1 131 ? -5.771 1.047 28.363 1.00 48.81 131 ILE A O 1
ATOM 1053 N N . LEU A 1 132 ? -4.734 3.022 28.509 1.00 46.25 132 LEU A N 1
ATOM 1054 C CA . LEU A 1 132 ? -5.924 3.756 28.976 1.00 46.25 132 LEU A CA 1
ATOM 1055 C C . LEU A 1 132 ? -6.861 4.217 27.840 1.00 46.25 132 LEU A C 1
ATOM 1057 O O . LEU A 1 132 ? -8.011 4.556 28.109 1.00 46.25 132 LEU A O 1
ATOM 1061 N N . PHE A 1 133 ? -6.397 4.224 26.583 1.00 42.41 133 PHE A N 1
ATOM 1062 C CA . PHE A 1 133 ? -7.168 4.667 25.408 1.00 42.41 133 PHE A CA 1
ATOM 1063 C C . PHE A 1 133 ? -7.516 3.548 24.398 1.00 42.41 133 PHE A C 1
ATOM 1065 O O . PHE A 1 133 ? -7.944 3.856 23.282 1.00 42.41 133 PHE A O 1
ATOM 1072 N N . THR A 1 134 ? -7.384 2.266 24.768 1.00 40.31 134 THR A N 1
ATOM 1073 C CA . THR A 1 134 ? -7.903 1.114 23.988 1.00 40.31 134 THR A CA 1
ATOM 1074 C C . THR A 1 134 ? -8.849 0.259 24.813 1.00 40.31 134 THR A C 1
ATOM 1076 O O . THR A 1 134 ? -9.846 -0.220 24.224 1.00 40.31 134 THR A O 1
#

Sequence (134 aa):
LCPTGKKSYESYYRFFLFKTRFWKDENAMLPAGYRQRDQTKKSPTGPFDRFALMDYLEKEAMEHKDSDDLVPFTGEKRGKAFVPKPGTGQIPAEEQITLEPELEEALKNATDAEMCDIAGGHPISTQFLLILFT

Radius of gyration: 32.18 Å; chains: 1; bounding box: 54×55×76 Å

Organism: Sinocyclocheilus grahami (NCBI:txid75366)

Foldseek 3Di:
DDDDDCPDPVVVVVVVCVVVVVLPDDQPPDDPVSSPPDPDPDDDPPDDDPVVVVVVVVVCVVPDDDDPPDDDDPVDPPDDDDDDDVCPLPDPPVPDDDDDPVVVVCVVPDDPVRVCVVVVVDPPPCVVVVSNVD

InterPro domains:
  IPR004934 Tropomodulin [PF03250] (26-120)
  IPR004934 Tropomodulin [PTHR10901] (25-120)

Secondary structure (DSSP, 8-state):
--------HHHHHHHHHHHHHTTSSSSTTS-GGGGS--S--SPP-SS--HHHHHHHHHHHHHH-PPPTT---------SPPP-PPTTTTPPPGGG-PPPPHHHHHHHHH--HHHHHHHTTT----THHHHHH--